Protein AF-A0A9W6TEF2-F1 (afdb_monomer_lite)

Secondary structure (DSSP, 8-state):
-----SSB-TTT--B-S-----SS---HHHHHHHHHHHHHHHHHSBPTT--SSTT-STTGGG-SSB-B-TTS-B-GGG-------------S--S-SHHHHHHHHHHTHHHHTTSTTS------------------------------

Radius of gyration: 26.55 Å; chains: 1; bounding box: 60×73×57 Å

InterPro domains:
  IPR000571 Zinc finger, CCCH-type [PS50103] (46-70)
  IPR045072 MKRN-like [PTHR11224] (5-91)

pLDDT: mean 71.29, std 17.65, range [34.84, 93.12]

Structure (mmCIF, N/CA/C/O backbone):
data_AF-A0A9W6TEF2-F1
#
_entry.id   AF-A0A9W6TEF2-F1
#
loop_
_atom_site.group_PDB
_atom_site.id
_atom_site.type_symbol
_atom_site.label_atom_id
_atom_site.label_alt_id
_atom_site.label_comp_id
_atom_site.label_asym_id
_atom_site.label_entity_id
_atom_site.label_seq_id
_atom_site.pdbx_PDB_ins_code
_atom_site.Cartn_x
_atom_site.Cartn_y
_atom_site.Cartn_z
_atom_site.occupancy
_atom_site.B_iso_or_equiv
_atom_site.auth_seq_id
_atom_site.auth_comp_id
_atom_site.auth_asym_id
_atom_site.auth_atom_id
_atom_site.pdbx_PDB_model_num
ATOM 1 N N . MET A 1 1 ? 11.416 21.511 11.860 1.00 41.72 1 MET A N 1
ATOM 2 C CA . MET A 1 1 ? 11.083 20.678 10.687 1.00 41.72 1 MET A CA 1
ATOM 3 C C . MET A 1 1 ? 9.643 20.257 10.856 1.00 41.72 1 MET A C 1
ATOM 5 O O . MET A 1 1 ? 9.367 19.377 11.661 1.00 41.72 1 MET A O 1
ATOM 9 N N . GLU A 1 2 ? 8.731 20.965 10.205 1.00 50.53 2 GLU A N 1
ATOM 10 C CA . GLU A 1 2 ? 7.327 20.568 10.172 1.00 50.53 2 GLU A CA 1
ATOM 11 C C . GLU A 1 2 ? 7.241 19.309 9.314 1.00 50.53 2 GLU A C 1
ATOM 13 O O . GLU A 1 2 ? 7.599 19.312 8.138 1.00 50.53 2 GLU A O 1
ATOM 18 N N . VAL A 1 3 ? 6.881 18.191 9.941 1.00 57.00 3 VAL A N 1
ATOM 19 C CA . VAL A 1 3 ? 6.589 16.962 9.212 1.00 57.00 3 VAL A CA 1
ATOM 20 C C . VAL A 1 3 ? 5.272 17.228 8.501 1.00 57.00 3 VAL A C 1
ATOM 22 O O . VAL A 1 3 ? 4.226 17.199 9.144 1.00 57.00 3 VAL A O 1
ATOM 25 N N . GLU A 1 4 ? 5.315 17.540 7.204 1.00 56.66 4 GLU A N 1
ATOM 26 C CA . GLU A 1 4 ? 4.114 17.529 6.370 1.00 56.66 4 GLU A CA 1
ATOM 27 C C . GLU A 1 4 ? 3.435 16.174 6.574 1.00 56.66 4 GLU A C 1
ATOM 29 O O . GLU A 1 4 ? 3.977 15.110 6.257 1.00 56.66 4 GLU A O 1
ATOM 34 N N . VAL A 1 5 ? 2.261 16.199 7.196 1.00 52.81 5 VAL A N 1
ATOM 35 C CA . VAL A 1 5 ? 1.518 14.993 7.537 1.00 52.81 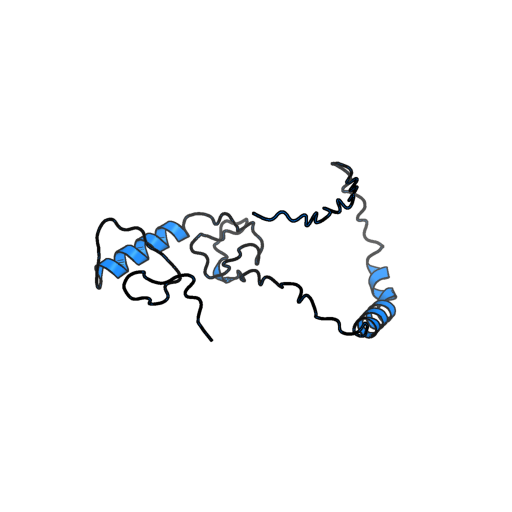5 VAL A CA 1
ATOM 36 C C . VAL A 1 5 ? 0.762 14.549 6.287 1.00 52.81 5 VAL A C 1
ATOM 38 O O . VAL A 1 5 ? -0.445 14.722 6.167 1.00 52.81 5 VAL A O 1
ATOM 41 N N . ILE A 1 6 ? 1.496 14.008 5.312 1.00 60.44 6 ILE A N 1
ATOM 42 C CA . ILE A 1 6 ? 0.957 13.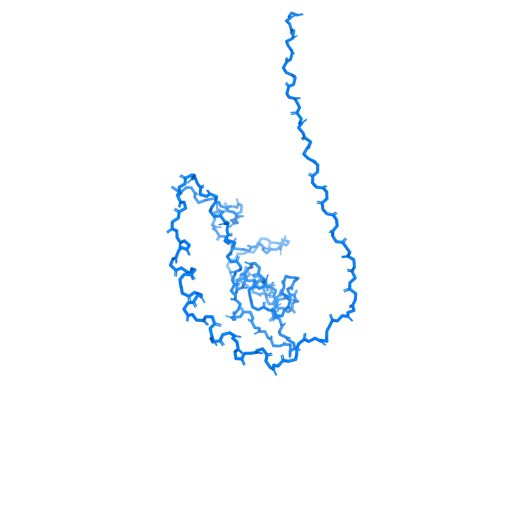689 3.979 1.00 60.44 6 ILE A CA 1
ATOM 43 C C . ILE A 1 6 ? -0.046 12.518 4.053 1.00 60.44 6 ILE A C 1
ATOM 45 O O . ILE A 1 6 ? -0.872 12.363 3.158 1.00 60.44 6 ILE A O 1
ATOM 49 N N . ARG A 1 7 ? -0.035 11.705 5.124 1.00 63.88 7 ARG A N 1
ATOM 50 C CA . ARG A 1 7 ? -1.008 10.625 5.384 1.00 63.88 7 ARG A CA 1
ATOM 51 C C . ARG A 1 7 ? -1.123 10.335 6.890 1.00 63.88 7 ARG A C 1
ATOM 53 O O . ARG A 1 7 ? -0.321 9.588 7.447 1.00 63.88 7 ARG A O 1
ATOM 60 N N . ALA A 1 8 ? -2.106 10.920 7.571 1.00 71.69 8 ALA A N 1
ATOM 61 C CA . ALA A 1 8 ? -2.426 10.567 8.958 1.00 71.69 8 ALA A CA 1
ATOM 62 C C . ALA A 1 8 ? -3.917 10.369 9.176 1.00 71.69 8 ALA A C 1
ATOM 64 O O . ALA A 1 8 ? -4.755 10.834 8.405 1.00 71.69 8 ALA A O 1
ATOM 65 N N . CYS A 1 9 ? -4.234 9.687 10.273 1.00 73.56 9 CYS A N 1
ATOM 66 C CA . CYS A 1 9 ? -5.602 9.579 10.746 1.00 73.56 9 CYS A CA 1
ATOM 67 C C . CYS A 1 9 ? -6.188 10.986 10.986 1.00 73.56 9 CYS A C 1
ATOM 69 O O . CYS A 1 9 ? -5.606 11.740 11.772 1.00 73.56 9 CYS A O 1
ATOM 71 N N . PRO A 1 10 ? -7.348 11.334 10.398 1.00 76.19 10 PRO A N 1
ATOM 72 C CA . PRO A 1 10 ? -7.960 12.649 10.595 1.00 76.19 10 PRO A CA 1
ATOM 73 C C . PRO A 1 10 ? -8.359 12.908 12.057 1.00 76.19 10 PRO A C 1
ATOM 75 O O . PRO A 1 10 ? -8.427 14.058 12.474 1.00 76.19 10 PRO A O 1
ATOM 78 N N . ALA A 1 11 ? -8.575 11.853 12.853 1.00 76.50 11 ALA A N 1
ATOM 79 C CA . ALA A 1 11 ? -8.957 11.973 14.258 1.00 76.50 11 ALA A CA 1
ATOM 80 C C . ALA A 1 11 ? -7.753 12.121 15.204 1.00 76.50 11 ALA A C 1
ATOM 82 O O . ALA A 1 11 ? -7.731 13.017 16.039 1.00 76.50 11 ALA A O 1
ATOM 83 N N . CYS A 1 12 ? -6.745 11.247 15.094 1.00 78.38 12 CYS A N 1
ATOM 84 C CA . CYS A 1 12 ? -5.638 11.206 16.059 1.00 78.38 12 CYS A CA 1
ATOM 85 C C . CYS A 1 12 ? -4.308 11.754 15.531 1.00 78.38 12 CYS A C 1
ATOM 87 O O . CYS A 1 12 ? -3.330 11.756 16.272 1.00 78.38 12 CYS A O 1
ATOM 89 N N . ARG A 1 13 ? -4.244 12.180 14.260 1.00 79.19 13 ARG A N 1
ATOM 90 C CA . ARG A 1 13 ? -3.033 12.674 13.572 1.00 79.19 13 ARG A CA 1
ATOM 91 C C . ARG A 1 13 ? -1.824 11.731 13.637 1.00 79.19 13 ARG A C 1
ATOM 93 O O . ARG A 1 13 ? -0.719 12.118 13.269 1.00 79.19 13 ARG A O 1
ATOM 100 N N . LEU A 1 14 ? -2.033 10.479 14.046 1.00 80.81 14 LEU A N 1
ATOM 101 C CA . LEU A 1 14 ? -1.009 9.449 14.002 1.00 80.81 14 LEU A CA 1
ATOM 102 C C . LEU A 1 14 ? -0.693 9.149 12.529 1.00 80.81 14 LEU A C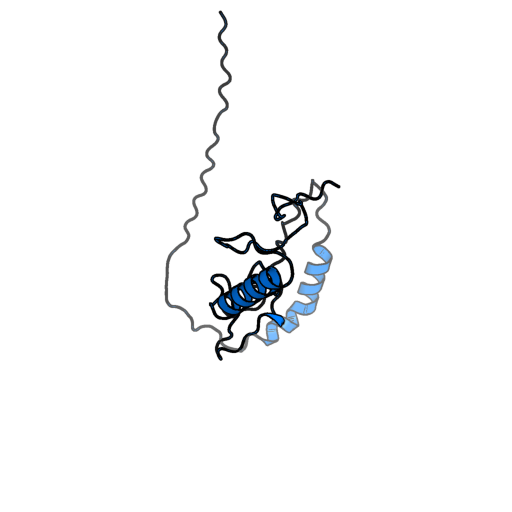 1
ATOM 104 O O . LEU A 1 14 ? -1.639 8.906 11.763 1.00 80.81 14 LEU A O 1
ATOM 108 N N . PRO A 1 15 ? 0.591 9.163 12.125 1.00 73.75 15 PRO A N 1
ATOM 109 C CA . PRO A 1 15 ? 0.974 8.822 10.766 1.00 73.75 15 PRO A CA 1
ATOM 110 C C . PRO A 1 15 ? 0.480 7.413 10.448 1.00 73.75 15 PRO A C 1
ATOM 112 O O . PRO A 1 15 ? 0.691 6.466 11.209 1.00 73.75 15 PRO A O 1
ATOM 115 N N . SER A 1 16 ? -0.222 7.296 9.330 1.00 76.31 16 SER A N 1
ATOM 116 C CA . SER A 1 16 ? -0.715 6.031 8.811 1.00 76.31 16 SER A CA 1
ATOM 117 C C . SER A 1 16 ? -0.437 6.020 7.325 1.00 76.31 16 SER A C 1
ATOM 119 O O . SER A 1 16 ? -1.017 6.803 6.579 1.00 76.31 16 SER A O 1
ATOM 121 N N . ASP A 1 17 ? 0.403 5.092 6.877 1.00 75.06 17 ASP A N 1
ATOM 122 C CA . ASP A 1 17 ? 0.738 4.949 5.457 1.00 75.06 17 ASP A CA 1
ATOM 123 C C . ASP A 1 17 ? -0.470 4.517 4.601 1.00 75.06 17 ASP A C 1
ATOM 125 O O . ASP A 1 17 ? -0.383 4.472 3.374 1.00 75.06 17 ASP A O 1
ATOM 129 N N . PHE A 1 18 ? -1.599 4.178 5.238 1.00 77.50 18 PHE A N 1
ATOM 130 C CA . PHE A 1 18 ? -2.757 3.575 4.595 1.00 77.50 18 PHE A CA 1
ATOM 131 C C . PHE A 1 18 ? -4.108 4.022 5.192 1.00 77.50 18 PHE A C 1
ATOM 133 O O . PHE A 1 18 ? -4.197 4.330 6.383 1.00 77.50 18 PHE A O 1
ATOM 140 N N . ILE A 1 19 ? -5.167 4.006 4.370 1.00 81.44 19 ILE A N 1
ATOM 141 C CA . ILE A 1 19 ? -6.558 4.311 4.747 1.00 81.44 19 ILE A CA 1
ATOM 142 C C . ILE A 1 19 ? -7.434 3.102 4.413 1.00 81.44 19 ILE A C 1
ATOM 144 O O . ILE A 1 19 ? -7.639 2.798 3.242 1.00 81.44 19 ILE A O 1
ATOM 148 N N . VAL A 1 20 ? -7.969 2.425 5.434 1.00 87.06 20 VAL A N 1
ATOM 149 C CA . VAL A 1 20 ? -8.907 1.307 5.243 1.00 87.06 20 VAL A CA 1
ATOM 150 C C . VAL A 1 20 ? -10.332 1.858 5.166 1.00 87.06 20 VAL A C 1
ATOM 152 O O . VAL A 1 20 ? -10.796 2.420 6.161 1.00 87.06 20 VAL A O 1
ATOM 155 N N . PRO A 1 21 ? -11.044 1.702 4.038 1.00 87.31 21 PRO A N 1
ATOM 156 C CA . PRO A 1 21 ? -12.463 2.017 3.987 1.00 87.31 21 PRO A CA 1
ATOM 157 C C . PRO A 1 21 ? -13.242 1.032 4.870 1.00 87.31 21 PRO A C 1
ATOM 159 O O . PRO A 1 21 ? -13.066 -0.181 4.773 1.00 87.31 21 PRO A O 1
ATOM 162 N N . SER A 1 22 ? -14.098 1.561 5.741 1.00 85.81 22 SER A N 1
ATOM 163 C CA . SER A 1 22 ? -14.967 0.786 6.628 1.00 85.81 22 SER A CA 1
ATOM 164 C C . SER A 1 22 ? -16.281 1.532 6.836 1.00 85.81 22 SER A C 1
ATOM 166 O O . SER A 1 22 ? -16.274 2.752 6.987 1.00 85.81 22 SER A O 1
ATOM 168 N N . LEU A 1 23 ? -17.397 0.802 6.870 1.00 88.69 23 LEU A N 1
ATOM 169 C CA . LEU A 1 23 ? -18.715 1.356 7.202 1.00 88.69 23 LEU A CA 1
ATOM 170 C C . LEU A 1 23 ? -18.895 1.566 8.711 1.00 88.69 23 LEU A C 1
ATOM 172 O O . LEU A 1 23 ? -19.693 2.399 9.128 1.00 88.69 23 LEU A O 1
ATOM 176 N N . LEU A 1 24 ? -18.162 0.805 9.526 1.00 87.62 24 LEU A N 1
ATOM 177 C CA . LEU A 1 24 ? -18.260 0.824 10.983 1.00 87.62 24 LEU A CA 1
ATOM 178 C C . LEU A 1 24 ? -16.934 1.273 11.602 1.00 87.62 24 LEU A C 1
ATOM 180 O O . LEU A 1 24 ? -15.849 0.958 11.104 1.00 87.62 24 LEU A O 1
ATOM 184 N N . PHE A 1 25 ? -17.009 1.999 12.714 1.00 87.81 25 PHE A N 1
ATOM 185 C CA . PHE A 1 25 ? -15.823 2.359 13.482 1.00 87.81 25 PHE A CA 1
ATOM 186 C C . PHE A 1 25 ? -15.418 1.193 14.390 1.00 87.81 25 PHE A C 1
ATOM 188 O O . PHE A 1 25 ? -16.006 0.979 15.447 1.00 87.81 25 PHE A O 1
ATOM 195 N N . CYS A 1 26 ? -14.409 0.431 13.972 1.00 86.25 26 CYS A N 1
ATOM 196 C CA . CYS A 1 26 ? -13.882 -0.695 14.741 1.00 86.25 26 CYS A CA 1
ATOM 197 C C . CYS A 1 26 ? -12.716 -0.260 15.642 1.00 86.25 26 CYS A C 1
ATOM 199 O O . CYS A 1 26 ? -11.875 0.560 15.256 1.00 86.25 26 CYS A O 1
ATOM 201 N N . THR A 1 27 ? -12.604 -0.875 16.821 1.00 88.56 27 THR A N 1
ATOM 202 C CA . THR A 1 27 ? -11.493 -0.658 17.764 1.00 88.56 27 THR A CA 1
ATOM 203 C C . THR A 1 27 ? -10.840 -1.983 18.167 1.00 88.56 27 THR A C 1
ATOM 205 O O . THR A 1 27 ? -11.346 -3.057 17.852 1.00 88.56 27 THR A O 1
ATOM 208 N N . GLY A 1 28 ? -9.662 -1.920 18.796 1.00 90.12 28 GLY A N 1
ATOM 209 C CA . GLY A 1 28 ? -8.984 -3.101 19.341 1.00 90.12 28 GLY A CA 1
ATOM 210 C C . GLY A 1 28 ? -8.692 -4.202 18.312 1.00 90.12 28 GLY A C 1
ATOM 211 O O . GLY A 1 28 ? -8.027 -3.968 17.300 1.00 90.12 28 GLY A O 1
ATOM 212 N N . GLU A 1 29 ? -9.156 -5.418 18.604 1.00 93.00 29 GLU A N 1
ATOM 213 C CA . GLU A 1 29 ? -8.908 -6.622 17.804 1.00 93.00 29 GLU A CA 1
ATOM 214 C C . GLU A 1 29 ? -9.677 -6.625 16.476 1.00 93.00 29 GLU A C 1
ATOM 216 O O . GLU A 1 29 ? -9.115 -6.980 15.439 1.00 93.00 29 GLU A O 1
ATOM 221 N N . GLU A 1 30 ? -10.930 -6.167 16.469 1.00 90.38 30 GLU A N 1
ATOM 222 C CA . GLU A 1 30 ? -11.749 -6.094 15.253 1.00 90.38 30 GLU A CA 1
ATOM 223 C C . GLU A 1 30 ? -11.095 -5.199 14.202 1.00 90.38 30 GLU A C 1
ATOM 225 O O . GLU A 1 30 ? -10.986 -5.572 13.034 1.00 90.38 30 GLU A O 1
ATOM 230 N N . LYS A 1 31 ? -10.546 -4.055 14.635 1.00 89.06 31 LYS A N 1
ATOM 231 C CA . LYS A 1 31 ? -9.772 -3.167 13.761 1.00 89.06 31 LYS A CA 1
ATOM 232 C C . LYS A 1 31 ? -8.593 -3.899 13.119 1.00 89.06 31 LYS A C 1
ATOM 234 O O . LYS A 1 31 ? -8.334 -3.705 11.934 1.00 89.06 31 LYS A O 1
ATOM 239 N N . ARG A 1 32 ? -7.870 -4.728 13.881 1.00 90.38 32 ARG A N 1
ATOM 240 C CA . ARG A 1 32 ? -6.728 -5.494 13.356 1.00 90.38 32 ARG A CA 1
ATOM 241 C C . ARG A 1 32 ? -7.179 -6.489 12.292 1.00 90.38 32 ARG A C 1
ATOM 243 O O . ARG A 1 32 ? -6.580 -6.503 11.223 1.00 90.38 32 ARG A O 1
ATOM 250 N N . LYS A 1 33 ? -8.261 -7.229 12.551 1.00 92.81 33 LYS A N 1
ATOM 251 C CA . LYS A 1 33 ? -8.841 -8.192 11.599 1.00 92.81 33 LYS A CA 1
ATOM 252 C C . LYS A 1 33 ? -9.272 -7.517 10.298 1.00 92.81 33 LYS A C 1
ATOM 254 O O . LYS A 1 33 ? -8.921 -7.992 9.224 1.00 92.81 33 LYS A O 1
ATOM 259 N N . VAL A 1 34 ? -9.967 -6.381 10.384 1.00 91.88 34 VAL A N 1
ATOM 260 C CA . VAL A 1 34 ? -10.412 -5.621 9.202 1.00 91.88 34 VAL A CA 1
ATOM 261 C C . VAL A 1 34 ? -9.219 -5.097 8.399 1.00 91.88 34 VAL A C 1
ATOM 263 O O . VAL A 1 34 ? -9.189 -5.235 7.178 1.00 91.88 34 VAL A O 1
ATOM 266 N N . VAL A 1 35 ? -8.206 -4.536 9.068 1.00 90.06 35 VAL A N 1
ATOM 267 C CA . VAL A 1 35 ? -6.984 -4.046 8.405 1.00 90.06 35 VAL A CA 1
ATOM 268 C C . VAL A 1 35 ? -6.236 -5.190 7.716 1.00 90.06 35 VAL A C 1
ATOM 270 O O . VAL A 1 35 ? -5.765 -5.022 6.592 1.00 90.06 35 VAL A O 1
ATOM 273 N N . GLU A 1 36 ? -6.098 -6.333 8.382 1.00 92.00 36 GLU A N 1
ATOM 274 C CA . GLU A 1 36 ? -5.390 -7.501 7.858 1.00 92.00 36 GLU A CA 1
ATOM 275 C C . GLU A 1 36 ? -6.116 -8.118 6.663 1.00 92.00 36 GLU A C 1
ATOM 277 O O . GLU A 1 36 ? -5.495 -8.307 5.618 1.00 92.00 36 GLU A O 1
ATOM 282 N N . ALA A 1 37 ? -7.430 -8.330 6.771 1.00 92.75 37 ALA A N 1
ATOM 283 C CA . ALA A 1 37 ? -8.258 -8.812 5.669 1.00 92.75 37 ALA A CA 1
ATOM 284 C C . ALA A 1 37 ? -8.193 -7.863 4.465 1.00 92.75 37 ALA A C 1
ATOM 286 O O . ALA A 1 37 ? -8.019 -8.283 3.324 1.00 92.75 37 ALA A O 1
ATOM 287 N N . TYR A 1 38 ? -8.265 -6.556 4.707 1.00 92.56 38 TYR A N 1
ATOM 288 C CA . TYR A 1 38 ? -8.169 -5.582 3.630 1.00 92.56 38 TYR A CA 1
ATOM 289 C C . TYR A 1 38 ? -6.795 -5.626 2.934 1.00 92.56 38 TYR A C 1
ATOM 291 O O . TYR A 1 38 ? -6.710 -5.625 1.703 1.00 92.56 38 TYR A O 1
ATOM 299 N N . LYS A 1 39 ? -5.703 -5.712 3.705 1.00 90.00 39 LYS A N 1
ATOM 300 C CA . LYS A 1 39 ? -4.344 -5.831 3.156 1.00 90.00 39 LYS A CA 1
ATOM 301 C C . LYS A 1 39 ? -4.149 -7.126 2.372 1.00 90.00 39 LYS A C 1
ATOM 303 O O . LYS A 1 39 ? -3.535 -7.077 1.309 1.00 90.00 39 LYS A O 1
ATOM 308 N N . SER A 1 40 ? -4.665 -8.252 2.863 1.00 92.00 40 SER A N 1
ATOM 309 C CA . SER A 1 40 ? -4.547 -9.534 2.164 1.00 92.00 40 SER A CA 1
ATOM 310 C C . SER A 1 40 ? -5.305 -9.513 0.836 1.00 92.00 40 SER A C 1
ATOM 312 O O . SER A 1 40 ? -4.765 -9.954 -0.175 1.00 92.00 40 SER A O 1
ATOM 314 N N . HIS A 1 41 ? -6.490 -8.897 0.786 1.00 93.12 41 HIS A N 1
ATOM 315 C CA . HIS A 1 41 ? -7.226 -8.710 -0.465 1.00 93.12 41 HIS A CA 1
ATOM 316 C C . HIS A 1 41 ? -6.483 -7.829 -1.477 1.00 93.12 41 HIS A C 1
ATOM 318 O O . HIS A 1 41 ? -6.468 -8.152 -2.667 1.00 93.12 41 HIS A O 1
ATOM 324 N N . LEU A 1 42 ? -5.845 -6.738 -1.038 1.00 92.19 42 LEU A N 1
ATOM 325 C CA . LEU A 1 42 ? -5.034 -5.909 -1.938 1.00 92.19 42 LEU A CA 1
ATOM 326 C C . LEU A 1 42 ? -3.779 -6.630 -2.427 1.00 92.19 42 LEU A C 1
ATOM 328 O O . LEU A 1 42 ? -3.428 -6.487 -3.596 1.00 92.19 42 LEU A O 1
ATOM 332 N N . ALA A 1 43 ? -3.147 -7.435 -1.573 1.00 90.38 43 ALA A N 1
ATOM 333 C CA . ALA A 1 43 ? -1.956 -8.203 -1.925 1.00 90.38 43 ALA A CA 1
ATOM 334 C C . ALA A 1 43 ? -2.209 -9.247 -3.025 1.00 90.38 43 ALA A C 1
ATOM 336 O O . ALA A 1 43 ? -1.256 -9.724 -3.629 1.00 90.38 43 ALA A O 1
ATOM 337 N N . LEU A 1 44 ? -3.468 -9.590 -3.314 1.00 91.12 44 LEU A N 1
ATOM 338 C CA . LEU A 1 44 ? -3.826 -10.473 -4.426 1.00 91.12 44 LEU A CA 1
ATOM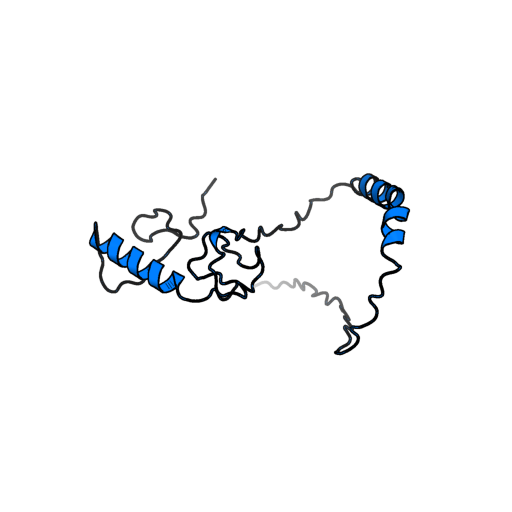 339 C C . LEU A 1 44 ? -3.916 -9.735 -5.765 1.00 91.12 44 LEU A C 1
ATOM 341 O O . LEU A 1 44 ? -3.656 -10.343 -6.806 1.00 91.12 44 LEU A O 1
ATOM 345 N N . ARG A 1 45 ? -4.294 -8.451 -5.743 1.00 92.69 45 ARG A N 1
ATOM 346 C CA . ARG A 1 45 ? -4.498 -7.635 -6.945 1.00 92.69 45 ARG A CA 1
ATOM 347 C C . ARG A 1 45 ? -3.173 -7.114 -7.477 1.00 92.69 45 ARG A C 1
ATOM 349 O O . ARG A 1 45 ? -2.348 -6.632 -6.710 1.00 92.69 45 ARG A O 1
ATOM 356 N N . GLU A 1 46 ? -2.995 -7.175 -8.787 1.00 92.06 46 GLU A N 1
ATOM 357 C CA . GLU A 1 46 ? -1.771 -6.732 -9.453 1.00 92.06 46 GLU A CA 1
ATOM 358 C C . GLU A 1 46 ? -1.568 -5.219 -9.333 1.00 92.06 46 GLU A C 1
ATOM 360 O O . GLU A 1 46 ? -2.510 -4.422 -9.378 1.00 92.06 46 GLU A O 1
ATOM 365 N N . CYS A 1 47 ? -0.316 -4.814 -9.138 1.00 92.88 47 CYS A N 1
ATOM 366 C CA . CYS A 1 47 ? 0.052 -3.413 -9.041 1.00 92.88 47 CYS A CA 1
ATOM 367 C C . CYS A 1 47 ? 0.030 -2.746 -10.416 1.00 92.88 47 CYS A C 1
ATOM 369 O O . CYS A 1 47 ? 0.811 -3.096 -11.291 1.00 92.88 47 CYS A O 1
ATOM 371 N N . LYS A 1 48 ? -0.783 -1.694 -10.561 1.00 91.69 48 LYS A N 1
ATOM 372 C CA . LYS A 1 48 ? -0.871 -0.885 -11.790 1.00 91.69 48 LYS A CA 1
ATOM 373 C C . LYS A 1 48 ? 0.474 -0.302 -12.254 1.00 91.69 48 LYS A C 1
ATOM 375 O O . LYS A 1 48 ? 0.655 -0.063 -13.440 1.00 91.69 48 LYS A O 1
ATOM 380 N N . TYR A 1 49 ? 1.380 -0.006 -11.322 1.00 89.38 49 TYR A N 1
ATOM 381 C CA . TYR A 1 49 ? 2.671 0.625 -11.623 1.00 89.38 49 TYR A CA 1
ATOM 382 C C . TYR A 1 49 ? 3.798 -0.382 -11.849 1.00 89.38 49 TYR A C 1
ATOM 384 O O . TYR A 1 49 ? 4.884 0.016 -12.262 1.00 89.38 49 TYR A O 1
ATOM 392 N N . PHE A 1 50 ? 3.572 -1.654 -11.523 1.00 91.12 50 PHE A N 1
ATOM 393 C CA . PHE A 1 50 ? 4.595 -2.676 -11.635 1.00 91.12 50 PHE A CA 1
ATOM 394 C C . PHE A 1 50 ? 4.567 -3.265 -13.044 1.00 91.12 50 PHE A C 1
ATOM 396 O O . PHE A 1 50 ? 3.561 -3.831 -13.456 1.00 91.12 50 PHE A O 1
ATOM 403 N N . ASN A 1 51 ? 5.668 -3.125 -13.778 1.00 88.00 51 ASN A N 1
ATOM 404 C CA . ASN A 1 51 ? 5.796 -3.593 -15.162 1.00 88.00 51 ASN A CA 1
ATOM 405 C C . ASN A 1 51 ? 6.753 -4.793 -15.301 1.00 88.00 51 ASN A C 1
ATOM 407 O O . ASN A 1 51 ? 7.347 -4.981 -16.356 1.00 88.00 51 ASN A O 1
ATOM 411 N N . GLY A 1 52 ? 6.961 -5.560 -14.226 1.00 84.81 52 GLY A N 1
ATOM 412 C CA . GLY A 1 52 ? 7.917 -6.676 -14.193 1.00 84.81 52 GLY A CA 1
ATOM 413 C C . GLY A 1 52 ? 9.337 -6.273 -13.787 1.00 84.81 52 GLY A C 1
ATOM 414 O O . GLY A 1 52 ? 10.111 -7.119 -13.356 1.00 84.81 52 GLY A O 1
ATOM 415 N N . LEU A 1 53 ? 9.686 -4.983 -13.843 1.00 85.12 53 LEU A N 1
ATOM 416 C CA . LEU A 1 53 ? 11.023 -4.508 -13.484 1.00 85.12 53 LEU A CA 1
ATOM 417 C C . LEU A 1 53 ? 11.075 -3.978 -12.047 1.00 85.12 53 LEU A C 1
ATOM 419 O O . LEU A 1 53 ? 10.237 -3.174 -11.626 1.00 85.12 53 LEU A O 1
ATOM 423 N N . ILE A 1 54 ? 12.113 -4.368 -11.304 1.00 85.56 54 ILE A N 1
ATOM 424 C CA . ILE A 1 54 ? 12.426 -3.808 -9.983 1.00 85.56 54 ILE A CA 1
ATOM 425 C C . ILE A 1 54 ? 12.722 -2.309 -10.124 1.00 85.56 54 ILE A C 1
ATOM 427 O O . ILE A 1 54 ? 13.525 -1.889 -10.955 1.00 85.56 54 ILE A O 1
ATOM 431 N N . GLY A 1 55 ? 12.090 -1.485 -9.294 1.00 84.00 55 GLY A N 1
ATOM 432 C CA . GLY A 1 55 ? 12.200 -0.028 -9.338 1.00 84.00 55 GLY A CA 1
ATOM 433 C C . GLY A 1 55 ? 11.123 0.670 -10.168 1.00 84.00 55 GLY A C 1
ATOM 434 O O . GLY A 1 55 ? 11.133 1.902 -10.242 1.00 84.00 55 GLY A O 1
ATOM 435 N N . SER A 1 56 ? 10.201 -0.079 -10.781 1.00 87.25 56 SER A N 1
ATOM 436 C CA . SER A 1 56 ? 9.086 0.479 -11.560 1.00 87.25 56 SER A CA 1
ATOM 437 C C . SER A 1 56 ? 7.997 1.089 -10.679 1.00 87.25 56 SER A C 1
ATOM 439 O O . SER A 1 56 ? 7.498 2.181 -10.961 1.00 87.25 56 SER A O 1
ATOM 441 N N . CYS A 1 57 ? 7.677 0.436 -9.560 1.00 90.25 57 CYS A N 1
ATOM 442 C CA . CYS A 1 57 ? 6.670 0.918 -8.632 1.00 90.25 57 CYS A CA 1
ATOM 443 C C . CYS A 1 57 ? 7.230 2.060 -7.761 1.00 90.25 57 CYS A C 1
ATOM 445 O O . CYS A 1 57 ? 8.231 1.884 -7.058 1.00 90.25 57 CYS A O 1
ATOM 447 N N . PRO A 1 58 ? 6.564 3.229 -7.695 1.00 87.62 58 PRO A N 1
ATOM 448 C CA . PRO A 1 58 ? 7.023 4.339 -6.858 1.00 87.62 58 PRO A CA 1
ATOM 449 C C . PRO A 1 58 ? 6.984 4.000 -5.359 1.00 87.62 58 PRO A C 1
ATOM 451 O O . PRO A 1 58 ? 7.734 4.574 -4.571 1.00 87.62 58 PRO A O 1
ATOM 454 N N . PHE A 1 59 ? 6.138 3.045 -4.963 1.00 86.38 59 PHE A N 1
ATOM 455 C CA . PHE A 1 59 ? 5.990 2.597 -3.577 1.00 86.38 59 PHE A CA 1
ATOM 456 C C . PHE A 1 59 ? 6.980 1.485 -3.193 1.00 86.38 59 PHE A C 1
ATOM 458 O O . PHE A 1 59 ? 7.220 1.266 -2.002 1.00 86.38 59 PHE A O 1
ATOM 465 N N . GLY A 1 60 ? 7.558 0.789 -4.180 1.00 86.94 60 GLY A N 1
ATOM 466 C CA . GLY A 1 60 ? 8.486 -0.322 -3.980 1.00 86.94 60 GLY A CA 1
ATOM 467 C C . GLY A 1 60 ? 7.948 -1.385 -3.006 1.00 86.94 60 GLY A C 1
ATOM 468 O O . GLY A 1 60 ? 6.805 -1.827 -3.155 1.00 86.94 60 GLY A O 1
ATOM 469 N N . PRO A 1 61 ? 8.698 -1.737 -1.943 1.00 86.94 61 PRO A N 1
ATOM 470 C CA . PRO A 1 61 ? 8.322 -2.805 -1.018 1.00 86.94 61 PRO A CA 1
ATOM 471 C C . PRO A 1 61 ? 7.143 -2.418 -0.112 1.00 86.94 61 PRO A C 1
ATOM 473 O O . PRO A 1 61 ? 6.537 -3.278 0.522 1.00 86.94 61 PRO A O 1
ATOM 476 N N . ARG A 1 62 ? 6.794 -1.123 -0.046 1.00 86.06 62 ARG A N 1
ATOM 477 C CA . ARG A 1 62 ? 5.631 -0.619 0.702 1.00 86.06 62 ARG A CA 1
ATOM 478 C C . ARG A 1 62 ? 4.352 -0.595 -0.135 1.00 86.06 62 ARG A C 1
ATOM 480 O O . ARG A 1 62 ? 3.321 -0.149 0.360 1.00 86.06 62 ARG A O 1
ATOM 487 N N . CYS A 1 63 ? 4.397 -1.035 -1.394 1.00 89.00 63 CYS A N 1
ATOM 488 C CA . CYS A 1 63 ? 3.196 -1.144 -2.213 1.00 89.00 63 CYS A CA 1
ATOM 489 C C . CYS A 1 63 ? 2.191 -2.113 -1.572 1.00 89.00 63 CYS A C 1
ATOM 491 O O . CYS A 1 63 ? 2.571 -3.159 -1.046 1.00 89.00 63 CYS A O 1
ATOM 493 N N . PHE A 1 64 ? 0.897 -1.803 -1.637 1.00 88.88 64 PHE A N 1
ATOM 494 C CA . PHE A 1 64 ? -0.149 -2.694 -1.119 1.00 88.88 64 PHE A CA 1
ATOM 495 C C . PHE A 1 64 ? -0.516 -3.804 -2.111 1.00 88.88 64 PHE A C 1
ATOM 497 O O . PHE A 1 64 ? -0.850 -4.907 -1.694 1.00 88.88 64 PHE A O 1
ATOM 504 N N . TYR A 1 65 ? -0.371 -3.539 -3.407 1.00 92.25 65 TYR A N 1
ATOM 505 C CA . TYR A 1 65 ? -0.702 -4.449 -4.505 1.00 92.25 65 TYR A CA 1
ATOM 506 C C . TYR A 1 65 ? 0.421 -5.451 -4.802 1.00 92.25 65 TYR A C 1
ATOM 508 O O . TYR A 1 65 ? 1.569 -5.198 -4.442 1.00 92.25 65 TYR A O 1
ATOM 516 N N . ALA A 1 66 ? 0.107 -6.581 -5.430 1.00 92.81 66 ALA A N 1
ATOM 517 C CA . ALA A 1 66 ? 1.057 -7.634 -5.799 1.00 92.81 66 ALA A CA 1
ATOM 518 C C . ALA A 1 66 ? 2.060 -7.154 -6.859 1.00 92.81 66 ALA A C 1
ATOM 520 O O . ALA A 1 66 ? 1.653 -6.519 -7.837 1.00 92.81 66 ALA A O 1
ATOM 521 N N . HIS A 1 67 ? 3.343 -7.491 -6.706 1.00 92.88 67 HIS A N 1
ATOM 522 C CA . HIS A 1 67 ? 4.355 -7.281 -7.747 1.00 92.88 67 HIS A CA 1
ATOM 523 C C . HIS A 1 67 ? 4.732 -8.650 -8.301 1.00 92.88 67 HIS A C 1
ATOM 525 O O . HIS A 1 67 ? 5.570 -9.340 -7.730 1.00 92.88 67 HIS A O 1
ATOM 531 N N . ARG A 1 68 ? 4.054 -9.074 -9.368 1.00 91.56 68 ARG A N 1
ATOM 532 C CA . ARG A 1 68 ? 4.234 -10.407 -9.946 1.00 91.56 68 ARG A CA 1
ATOM 533 C C . ARG A 1 68 ? 5.243 -10.366 -11.079 1.00 91.56 68 ARG A C 1
ATOM 535 O O . ARG A 1 68 ? 5.103 -9.548 -11.982 1.00 91.56 68 ARG A O 1
ATOM 542 N N . ASP A 1 69 ? 6.228 -11.248 -11.018 1.00 87.69 69 ASP A N 1
ATOM 543 C CA . ASP A 1 69 ? 7.177 -11.465 -12.110 1.00 87.69 69 ASP A CA 1
ATOM 544 C C . ASP A 1 69 ? 6.514 -12.205 -13.293 1.00 87.69 69 ASP A C 1
ATOM 546 O O . ASP A 1 69 ? 5.371 -12.656 -13.177 1.00 87.69 69 ASP A O 1
ATOM 550 N N . ALA A 1 70 ? 7.227 -12.390 -14.407 1.00 85.56 70 ALA A N 1
ATOM 551 C CA . ALA A 1 70 ? 6.750 -13.133 -15.583 1.00 85.56 70 ALA A CA 1
ATOM 552 C C . ALA A 1 70 ? 6.298 -14.571 -15.249 1.00 85.56 70 ALA A C 1
ATOM 554 O O . ALA A 1 70 ? 5.397 -15.117 -15.880 1.00 85.56 70 ALA A O 1
ATOM 555 N N . GLU A 1 71 ? 6.881 -15.167 -14.208 1.00 85.88 71 GLU A N 1
ATOM 556 C CA . GLU A 1 71 ? 6.510 -16.487 -13.682 1.00 85.88 71 GLU A CA 1
ATOM 557 C C . GLU A 1 71 ? 5.353 -16.440 -12.660 1.00 85.88 71 GLU A C 1
ATOM 559 O O . GLU A 1 71 ? 4.998 -17.455 -12.061 1.00 85.88 71 GLU A O 1
ATOM 564 N N . GLY A 1 72 ? 4.779 -15.263 -12.397 1.00 84.38 72 GLY A N 1
ATOM 565 C CA . GLY A 1 72 ? 3.676 -15.062 -11.453 1.00 84.38 72 GLY A CA 1
ATOM 566 C C . GLY A 1 72 ? 4.081 -15.023 -9.973 1.00 84.38 72 GLY A C 1
ATOM 567 O O . GLY A 1 72 ? 3.206 -14.945 -9.107 1.00 84.38 72 GLY A O 1
ATOM 568 N N . ARG A 1 73 ? 5.383 -15.067 -9.661 1.00 87.38 73 ARG A N 1
ATOM 569 C CA . ARG A 1 73 ? 5.917 -15.020 -8.288 1.00 87.38 73 ARG A CA 1
ATOM 570 C C . ARG A 1 73 ? 5.893 -13.595 -7.733 1.00 87.38 73 ARG A C 1
ATOM 572 O O . ARG A 1 73 ? 6.229 -12.659 -8.451 1.00 87.38 73 ARG A O 1
ATOM 579 N N . ASP A 1 74 ? 5.533 -13.426 -6.458 1.00 88.06 74 ASP A N 1
ATOM 580 C CA . ASP A 1 74 ? 5.545 -12.106 -5.809 1.00 88.06 74 ASP A CA 1
ATOM 581 C C . ASP A 1 74 ? 6.978 -11.677 -5.457 1.00 88.06 74 ASP A C 1
ATOM 583 O O . ASP A 1 74 ? 7.606 -12.182 -4.521 1.00 88.06 74 ASP A O 1
ATOM 587 N N . ILE A 1 75 ? 7.492 -10.713 -6.215 1.00 90.38 75 ILE A N 1
ATOM 588 C CA . ILE A 1 75 ? 8.834 -10.138 -6.079 1.00 90.38 75 ILE A CA 1
ATOM 589 C C . ILE A 1 75 ? 8.815 -8.774 -5.384 1.00 90.38 75 ILE A C 1
ATOM 591 O O . ILE A 1 75 ? 9.822 -8.068 -5.367 1.00 90.38 75 ILE A O 1
ATOM 595 N N . LYS A 1 76 ? 7.700 -8.409 -4.730 1.00 89.00 76 LYS A N 1
ATOM 596 C CA . LYS A 1 76 ? 7.562 -7.149 -3.976 1.00 89.00 76 LYS A CA 1
ATOM 597 C C . LYS A 1 76 ? 8.714 -6.896 -3.003 1.00 89.00 76 LYS A C 1
ATOM 599 O O . LYS A 1 76 ? 9.149 -5.759 -2.852 1.00 89.00 76 LYS A O 1
ATOM 604 N N . HIS A 1 77 ? 9.197 -7.941 -2.335 1.00 85.62 77 HIS A N 1
ATOM 605 C CA . HIS A 1 77 ? 10.270 -7.844 -1.345 1.00 85.62 77 HIS A CA 1
ATOM 606 C C . HIS A 1 77 ? 11.624 -7.425 -1.945 1.00 85.62 77 HIS A C 1
ATOM 608 O O . HIS A 1 77 ? 12.460 -6.887 -1.223 1.00 85.62 77 HIS A O 1
ATOM 614 N N . LEU A 1 78 ? 11.828 -7.645 -3.247 1.00 85.94 78 LEU A N 1
ATOM 615 C CA . LEU A 1 78 ? 13.018 -7.218 -3.989 1.00 85.94 78 LEU A CA 1
ATOM 616 C C . LEU A 1 78 ? 12.865 -5.808 -4.563 1.00 85.94 78 LEU A C 1
ATOM 618 O O . LEU A 1 78 ? 13.843 -5.216 -5.022 1.00 85.94 78 LEU A O 1
ATOM 622 N N . ASP A 1 79 ? 11.645 -5.272 -4.559 1.00 84.75 79 ASP A N 1
ATOM 623 C CA . ASP A 1 79 ? 11.372 -3.991 -5.171 1.00 84.75 79 ASP A CA 1
ATOM 624 C C . ASP A 1 79 ? 11.983 -2.835 -4.365 1.00 84.75 79 ASP A C 1
ATOM 626 O O . ASP A 1 79 ? 12.104 -2.872 -3.137 1.00 84.75 79 ASP A O 1
ATOM 630 N N . ARG A 1 80 ? 12.357 -1.763 -5.061 1.00 83.62 80 ARG A N 1
ATOM 631 C CA . ARG A 1 80 ? 12.939 -0.552 -4.480 1.00 83.62 80 ARG A CA 1
ATOM 632 C C . ARG A 1 80 ? 12.079 0.635 -4.890 1.00 83.62 80 ARG A C 1
ATOM 634 O O . ARG A 1 80 ? 11.780 0.775 -6.068 1.00 83.62 80 ARG A O 1
ATOM 641 N N . PRO A 1 81 ? 11.727 1.546 -3.968 1.00 77.94 81 PRO A N 1
ATOM 642 C CA . PRO A 1 81 ? 10.987 2.733 -4.361 1.00 77.94 81 PRO A CA 1
ATOM 643 C C . PRO A 1 81 ? 11.834 3.544 -5.344 1.00 77.94 81 PRO A C 1
ATOM 645 O O . PRO A 1 81 ? 13.026 3.788 -5.095 1.00 77.94 81 PRO A O 1
ATOM 648 N N . LYS A 1 82 ? 11.225 3.968 -6.456 1.00 70.31 82 LYS A N 1
ATOM 649 C CA . LYS A 1 82 ? 11.855 4.884 -7.408 1.00 70.31 82 LYS A CA 1
ATOM 650 C C . LYS A 1 82 ? 12.180 6.179 -6.666 1.00 70.31 82 LYS A C 1
ATOM 652 O O . LYS A 1 82 ? 11.309 7.015 -6.432 1.00 70.31 82 LYS A O 1
ATOM 657 N N . ARG A 1 83 ? 13.437 6.342 -6.237 1.00 65.31 83 ARG A N 1
ATOM 658 C CA . ARG A 1 83 ? 13.909 7.621 -5.703 1.00 65.31 83 ARG A CA 1
ATOM 659 C C . ARG A 1 83 ? 13.807 8.593 -6.862 1.00 65.31 83 ARG A C 1
ATOM 661 O O . ARG A 1 83 ? 14.555 8.457 -7.824 1.00 65.31 83 ARG A O 1
ATOM 668 N N . SER A 1 84 ? 12.866 9.531 -6.786 1.00 63.97 84 SER A N 1
ATOM 669 C CA . SER A 1 84 ? 12.904 10.710 -7.637 1.00 63.97 84 SER A CA 1
ATOM 670 C C . SER A 1 84 ? 14.226 11.398 -7.321 1.00 63.97 84 SER A C 1
ATOM 672 O O . SER A 1 84 ? 14.365 12.098 -6.317 1.00 63.97 84 SER A O 1
ATOM 674 N N . THR A 1 85 ? 15.244 11.125 -8.131 1.00 60.06 85 THR A N 1
ATOM 675 C CA . THR A 1 85 ? 16.385 12.010 -8.267 1.00 60.06 85 THR A CA 1
ATOM 676 C C . THR A 1 85 ? 15.802 13.249 -8.910 1.00 60.06 85 THR A C 1
ATOM 678 O O . THR A 1 85 ? 15.814 13.381 -10.129 1.00 60.06 85 THR A O 1
ATOM 681 N N . LYS A 1 86 ? 15.204 14.134 -8.101 1.00 58.84 86 LYS A N 1
ATOM 682 C CA . LYS A 1 86 ? 15.028 15.510 -8.541 1.00 58.84 86 LYS A CA 1
ATOM 683 C C . LYS A 1 86 ? 16.429 15.919 -8.992 1.00 58.84 86 LYS A C 1
ATOM 685 O O . LYS A 1 86 ? 17.332 15.841 -8.146 1.00 58.84 86 LYS A O 1
ATOM 690 N N . PRO A 1 87 ? 16.664 16.248 -10.276 1.00 58.00 87 PRO A N 1
ATOM 691 C CA . PRO A 1 87 ? 17.909 16.899 -10.625 1.00 58.00 87 PRO A CA 1
ATOM 692 C C . PRO A 1 87 ? 17.987 18.071 -9.658 1.00 58.00 87 PRO A C 1
ATOM 694 O O . PRO A 1 87 ? 17.040 18.854 -9.538 1.00 58.00 87 PRO A O 1
ATOM 697 N N . ARG A 1 88 ? 19.032 18.104 -8.827 1.00 58.50 88 ARG A N 1
ATOM 698 C CA . ARG A 1 88 ? 19.265 19.282 -8.006 1.00 58.50 88 ARG A CA 1
ATOM 699 C C . ARG A 1 88 ? 19.474 20.361 -9.051 1.00 58.50 88 ARG A C 1
ATOM 701 O O . ARG A 1 88 ? 20.515 20.346 -9.698 1.00 58.50 88 ARG A O 1
ATOM 708 N N . HIS A 1 89 ? 18.474 21.210 -9.281 1.00 58.59 89 HIS A N 1
ATOM 709 C CA . HIS A 1 89 ? 18.683 22.442 -10.013 1.00 58.59 89 HIS A CA 1
ATOM 710 C C . HIS A 1 89 ? 19.665 23.218 -9.142 1.00 58.59 89 HIS A C 1
ATOM 712 O O . HIS A 1 89 ? 19.314 23.804 -8.114 1.00 58.59 89 HIS A O 1
ATOM 718 N N . GLY A 1 90 ? 20.944 22.994 -9.428 1.00 51.09 90 GLY A N 1
ATOM 719 C CA . GLY A 1 90 ? 22.044 23.595 -8.725 1.00 51.09 90 GLY A CA 1
ATOM 720 C C . GLY A 1 90 ? 21.930 25.074 -8.996 1.00 51.09 90 GLY A C 1
ATOM 721 O O . GLY A 1 90 ? 22.053 25.506 -10.135 1.00 51.09 90 GLY A O 1
ATOM 722 N N . ARG A 1 91 ? 21.701 25.845 -7.934 1.00 55.38 91 ARG A N 1
ATOM 723 C CA . ARG A 1 91 ? 22.115 27.244 -7.902 1.00 55.38 91 ARG A CA 1
ATOM 724 C C . ARG A 1 91 ? 23.517 27.320 -8.509 1.00 55.38 91 ARG A C 1
ATOM 726 O O . ARG A 1 91 ? 24.397 26.612 -8.023 1.00 55.38 91 ARG A O 1
ATOM 733 N N . ASN A 1 92 ? 23.669 28.127 -9.560 1.00 59.34 92 ASN A N 1
ATOM 734 C CA . ASN A 1 92 ? 24.921 28.540 -10.201 1.00 59.34 92 ASN A CA 1
ATOM 735 C C . ASN A 1 92 ? 26.191 28.103 -9.454 1.00 59.34 92 ASN A C 1
ATOM 737 O O . ASN A 1 92 ? 26.514 28.649 -8.397 1.00 59.34 92 ASN A O 1
ATOM 741 N N . GLY A 1 93 ? 26.937 27.148 -10.018 1.00 49.97 93 GLY A N 1
ATOM 742 C CA . GLY A 1 93 ? 28.148 26.650 -9.373 1.00 49.97 93 GLY A CA 1
ATOM 743 C C . GLY A 1 93 ? 28.979 25.677 -10.204 1.00 49.97 93 GLY A C 1
ATOM 744 O O . GLY A 1 93 ? 29.012 24.499 -9.889 1.00 49.97 93 GLY A O 1
ATOM 745 N N . ARG A 1 94 ? 29.715 26.228 -11.180 1.00 48.88 94 ARG A N 1
ATOM 746 C CA . ARG A 1 94 ? 31.007 25.750 -11.724 1.00 48.88 94 ARG A CA 1
ATOM 747 C C . ARG A 1 94 ? 31.035 24.384 -12.435 1.00 48.88 94 ARG A C 1
ATOM 749 O O . ARG A 1 94 ? 31.044 23.324 -11.822 1.00 48.88 94 ARG A O 1
ATOM 756 N N . HIS A 1 95 ? 31.221 24.472 -13.752 1.00 52.66 95 HIS A N 1
ATOM 757 C CA . HIS A 1 95 ? 31.814 23.443 -14.605 1.00 52.66 95 HIS A CA 1
ATOM 758 C C . HIS A 1 95 ? 33.138 22.955 -13.992 1.00 52.66 95 HIS A C 1
ATOM 760 O O . HIS A 1 95 ? 34.075 23.741 -13.853 1.00 52.66 95 HIS A O 1
ATOM 766 N N . GLY A 1 96 ? 33.226 21.683 -13.605 1.00 54.34 96 GLY A N 1
ATOM 767 C CA . GLY A 1 96 ? 34.470 21.145 -13.041 1.00 54.34 96 GLY A CA 1
ATOM 768 C C . GLY A 1 96 ? 34.464 19.671 -12.633 1.00 54.34 96 GLY A C 1
ATOM 769 O O . GLY A 1 96 ? 35.512 19.166 -12.246 1.00 54.34 96 GLY A O 1
ATOM 770 N N . GLY A 1 97 ? 33.329 18.968 -12.712 1.00 57.25 97 GLY A N 1
ATOM 771 C CA . GLY A 1 97 ? 33.238 17.540 -12.371 1.00 57.25 97 GLY A CA 1
ATOM 772 C C . GLY A 1 97 ? 33.518 16.578 -13.531 1.00 57.25 97 GLY A C 1
ATOM 773 O O . GLY A 1 97 ? 33.779 15.400 -13.298 1.00 57.25 97 GLY A O 1
ATOM 774 N N . ASP A 1 98 ? 33.504 17.070 -14.770 1.00 62.84 98 ASP A N 1
ATOM 775 C CA . ASP A 1 98 ? 33.360 16.202 -15.945 1.00 62.84 98 ASP A CA 1
ATOM 776 C C . ASP A 1 98 ? 34.703 15.724 -16.511 1.00 62.84 98 ASP A C 1
ATOM 778 O O . ASP A 1 98 ? 34.773 14.674 -17.141 1.00 62.84 98 ASP A O 1
ATOM 782 N N . ALA A 1 99 ? 35.802 16.426 -16.217 1.00 65.44 99 ALA A N 1
ATOM 783 C CA . ALA A 1 99 ? 37.129 16.098 -16.743 1.00 65.44 99 ALA A CA 1
ATOM 784 C C . ALA A 1 99 ? 37.657 14.738 -16.248 1.00 65.44 99 ALA A C 1
ATOM 786 O O . ALA A 1 99 ? 38.320 14.017 -16.992 1.00 65.44 99 ALA A O 1
ATOM 787 N N . ALA A 1 100 ? 37.348 14.361 -15.002 1.00 70.62 100 ALA A N 1
ATOM 788 C CA . ALA A 1 100 ? 37.787 13.088 -14.430 1.00 70.62 100 ALA A CA 1
ATOM 789 C C . ALA A 1 100 ? 37.053 11.894 -15.060 1.00 70.62 100 ALA A C 1
ATOM 791 O O . ALA A 1 100 ? 37.675 10.876 -15.359 1.00 70.62 100 ALA A O 1
ATOM 792 N N . LEU A 1 101 ? 35.747 12.035 -15.310 1.00 68.69 101 LEU A N 1
ATOM 793 C CA . LEU A 1 101 ? 34.958 11.025 -16.015 1.00 68.69 101 LEU A CA 1
ATOM 794 C C . LEU A 1 101 ? 35.364 10.947 -17.487 1.00 68.69 101 LEU A C 1
ATOM 796 O O . LEU A 1 101 ? 35.565 9.854 -18.003 1.00 68.69 101 LEU A O 1
ATOM 800 N N . GLN A 1 102 ? 35.569 12.087 -18.143 1.00 70.38 102 GLN A N 1
ATOM 801 C CA . GLN A 1 102 ? 35.971 12.139 -19.547 1.00 70.38 102 GLN A CA 1
ATOM 802 C C . GLN A 1 102 ? 37.358 11.514 -19.770 1.00 70.38 102 GLN A C 1
ATOM 804 O O . GLN A 1 102 ? 37.536 10.734 -20.703 1.00 70.38 102 GLN A O 1
ATOM 809 N N . SER A 1 103 ? 38.303 11.762 -18.857 1.00 74.88 103 SER A N 1
ATOM 810 C CA . SER A 1 103 ? 39.616 11.104 -18.835 1.00 74.88 103 SER A CA 1
ATOM 811 C C . SER A 1 103 ? 39.502 9.586 -18.639 1.00 74.88 103 SER A C 1
ATOM 813 O O . SER A 1 103 ? 40.142 8.815 -19.354 1.00 74.88 103 SER A O 1
ATOM 815 N N . LEU A 1 104 ? 38.621 9.135 -17.738 1.00 77.31 104 LEU A N 1
ATOM 816 C CA . LEU A 1 104 ? 38.374 7.711 -17.499 1.00 77.31 104 LEU A CA 1
ATOM 817 C C . LEU A 1 104 ? 37.783 7.016 -18.739 1.00 77.31 104 LEU A C 1
ATOM 819 O O . LEU A 1 104 ? 38.255 5.949 -19.127 1.00 77.31 104 LEU A O 1
ATOM 823 N N . LEU A 1 105 ? 36.790 7.626 -19.396 1.00 75.44 105 LEU A N 1
ATOM 824 C CA . LEU A 1 105 ? 36.214 7.099 -20.639 1.00 75.44 105 LEU A CA 1
ATOM 825 C C . LEU A 1 105 ? 37.252 7.042 -21.768 1.00 75.44 105 LEU A C 1
ATOM 827 O O . LEU A 1 105 ? 37.298 6.065 -22.514 1.00 75.44 105 LEU A O 1
ATOM 831 N N . GLN A 1 106 ? 38.120 8.051 -21.870 1.00 75.50 106 GLN A N 1
ATOM 832 C CA . GLN A 1 106 ? 39.182 8.074 -22.873 1.00 75.50 106 GLN A CA 1
ATOM 833 C C . GLN A 1 106 ? 40.226 6.978 -22.615 1.00 75.50 106 GLN A C 1
ATOM 835 O O . GLN A 1 106 ? 40.639 6.290 -23.554 1.00 75.50 106 GLN A O 1
ATOM 840 N N . GLN A 1 107 ? 40.586 6.753 -21.347 1.00 79.81 107 GLN A N 1
ATOM 841 C CA . GLN A 1 107 ? 41.506 5.694 -20.930 1.00 79.81 107 GLN A CA 1
ATOM 842 C C . GLN A 1 107 ? 40.977 4.297 -21.282 1.00 79.81 107 GLN A C 1
ATOM 844 O O . GLN A 1 107 ? 41.759 3.447 -21.703 1.00 79.81 107 GLN A O 1
ATOM 849 N N . TYR A 1 108 ? 39.669 4.058 -21.160 1.00 77.44 108 TYR A N 1
ATOM 850 C CA . TYR A 1 108 ? 39.056 2.749 -21.424 1.00 77.44 108 TYR A CA 1
ATOM 851 C C . TYR A 1 108 ? 38.416 2.611 -22.813 1.00 77.44 108 TYR A C 1
ATOM 853 O O . TYR A 1 108 ? 37.806 1.585 -23.101 1.00 77.44 108 TYR A O 1
ATOM 861 N N . SER A 1 109 ? 38.608 3.587 -23.705 1.00 71.81 109 SER A N 1
ATOM 862 C CA . SER A 1 109 ? 38.081 3.592 -25.083 1.00 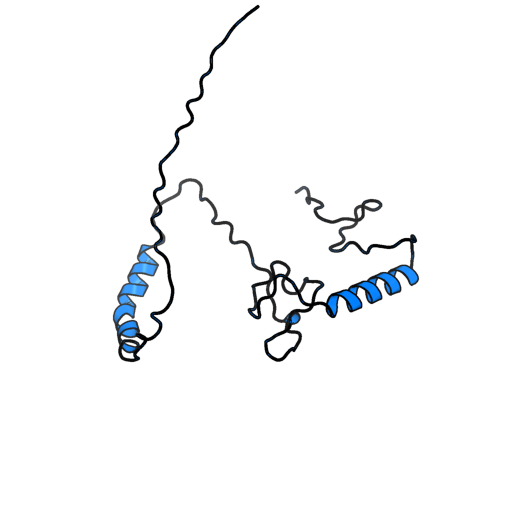71.81 109 SER A CA 1
ATOM 863 C C . SER A 1 109 ? 38.391 2.316 -25.884 1.00 71.81 109 SER A C 1
ATOM 865 O O . SER A 1 109 ? 37.574 1.863 -26.681 1.00 71.81 109 SER A O 1
ATOM 867 N N . HIS A 1 110 ? 39.537 1.680 -25.631 1.00 66.69 110 HIS A N 1
ATOM 868 C CA . HIS A 1 110 ? 39.954 0.437 -26.286 1.00 66.69 110 HIS A CA 1
ATOM 869 C C . HIS A 1 110 ? 39.239 -0.820 -25.760 1.00 66.69 110 HIS A C 1
ATOM 871 O O . HIS A 1 110 ? 39.177 -1.814 -26.479 1.00 66.69 110 HIS A O 1
ATOM 877 N N . LEU A 1 111 ? 38.678 -0.790 -24.544 1.00 61.47 111 LEU A N 1
ATOM 878 C CA . LEU A 1 111 ? 37.869 -1.897 -24.015 1.00 61.47 111 LEU A CA 1
ATOM 879 C C . LEU A 1 111 ? 36.478 -1.944 -24.663 1.00 61.47 111 LEU A C 1
ATOM 881 O O . LEU A 1 111 ? 35.910 -3.020 -24.820 1.00 61.47 111 LEU A O 1
ATOM 885 N N . PHE A 1 112 ? 35.952 -0.795 -25.094 1.00 53.66 112 PHE A N 1
ATOM 886 C CA . PHE A 1 112 ? 34.667 -0.705 -25.796 1.00 53.66 112 PHE 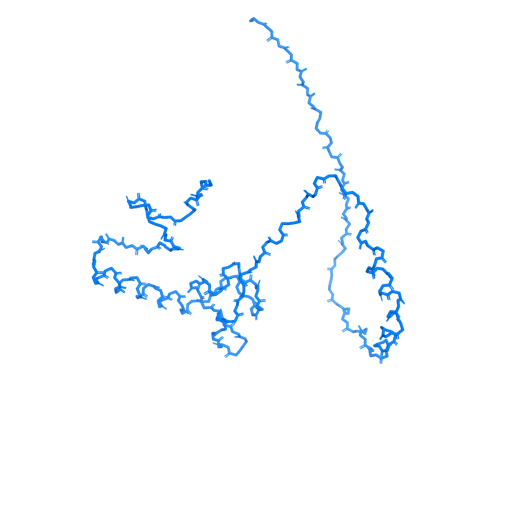A CA 1
ATOM 887 C C . PHE A 1 112 ? 34.747 -1.156 -27.259 1.00 53.66 112 PHE A C 1
ATOM 889 O O . PHE A 1 112 ? 33.749 -1.593 -27.819 1.00 53.66 112 PHE A O 1
ATOM 896 N N . ARG A 1 113 ? 35.947 -1.161 -27.852 1.00 53.97 113 ARG A N 1
ATOM 897 C CA . ARG A 1 113 ? 36.185 -1.682 -29.207 1.00 53.97 113 ARG A CA 1
ATOM 898 C C . ARG A 1 113 ? 36.185 -3.215 -29.286 1.00 53.97 113 ARG A C 1
ATOM 900 O O . ARG A 1 113 ? 36.291 -3.777 -30.369 1.00 53.97 113 ARG A O 1
ATOM 907 N N . PHE A 1 114 ? 36.089 -3.905 -28.147 1.00 42.91 114 PHE A N 1
ATOM 908 C CA . PHE A 1 114 ? 36.036 -5.368 -28.102 1.00 42.91 114 PHE A CA 1
ATOM 909 C C . PHE A 1 114 ? 34.608 -5.925 -28.252 1.00 42.91 114 PHE A C 1
ATOM 911 O O . PHE A 1 114 ? 34.448 -7.094 -28.587 1.00 42.91 114 PHE A O 1
ATOM 918 N N . PHE A 1 115 ? 33.568 -5.106 -28.051 1.00 37.97 115 PHE A N 1
ATOM 919 C CA . PHE A 1 115 ? 32.168 -5.516 -28.257 1.00 37.97 115 PHE A CA 1
ATOM 920 C C . PHE A 1 115 ? 31.650 -5.258 -29.683 1.00 37.97 115 PHE A C 1
ATOM 922 O O . PHE A 1 115 ? 30.594 -5.760 -30.047 1.00 37.97 115 PHE A O 1
ATOM 929 N N . GLU A 1 116 ? 32.410 -4.550 -30.520 1.00 42.75 116 GLU A N 1
ATOM 930 C CA . GLU A 1 116 ? 32.008 -4.107 -31.867 1.00 42.75 116 GLU A CA 1
ATOM 931 C C . GLU A 1 116 ? 32.051 -5.221 -32.943 1.00 42.75 116 GLU A C 1
ATOM 933 O O . GLU A 1 116 ? 31.912 -4.946 -34.128 1.00 42.75 116 GLU A O 1
ATOM 938 N N . VAL A 1 117 ? 32.245 -6.490 -32.550 1.00 45.06 117 VAL A N 1
ATOM 939 C CA . VAL A 1 117 ? 32.178 -7.665 -33.455 1.00 45.06 117 VAL A CA 1
ATOM 940 C C . VAL A 1 117 ? 30.981 -8.576 -33.127 1.00 45.06 117 VAL A C 1
ATOM 942 O O . VAL A 1 117 ? 30.905 -9.707 -33.595 1.00 45.06 117 VAL A O 1
ATOM 945 N N . ALA A 1 118 ? 30.013 -8.098 -32.343 1.00 42.94 118 ALA A N 1
ATOM 946 C CA . ALA A 1 118 ? 28.716 -8.756 -32.199 1.00 42.94 118 ALA A CA 1
ATOM 947 C C . ALA A 1 118 ? 27.611 -7.837 -32.739 1.00 42.94 118 ALA A C 1
ATOM 949 O O . ALA A 1 118 ? 27.017 -7.071 -31.993 1.00 42.94 118 ALA A O 1
ATOM 950 N N . ASP A 1 119 ? 27.438 -7.892 -34.060 1.00 48.34 119 ASP A N 1
ATOM 951 C CA . ASP A 1 119 ? 26.184 -7.806 -34.826 1.00 48.34 119 ASP A CA 1
ATOM 952 C C . ASP A 1 119 ? 24.920 -7.432 -34.013 1.00 48.34 119 ASP A C 1
ATOM 954 O O . ASP A 1 119 ? 24.287 -8.295 -33.401 1.00 48.34 119 ASP A O 1
ATOM 958 N N . TRP A 1 120 ? 24.571 -6.140 -33.972 1.00 46.72 120 TRP A N 1
ATOM 959 C CA . TRP A 1 120 ? 23.325 -5.612 -33.377 1.00 46.72 120 TRP A CA 1
ATOM 960 C C . TRP A 1 120 ? 22.535 -4.739 -34.375 1.00 46.72 120 TRP A C 1
ATOM 962 O O . TRP A 1 120 ? 21.772 -3.866 -33.968 1.00 46.72 120 TRP A O 1
ATOM 972 N N . ASP A 1 121 ? 22.682 -4.996 -35.679 1.00 40.31 121 ASP A N 1
ATOM 973 C CA . ASP A 1 121 ? 21.846 -4.415 -36.740 1.00 40.31 121 ASP A CA 1
ATOM 974 C C . ASP A 1 121 ? 20.732 -5.401 -37.141 1.00 40.31 121 ASP A C 1
ATOM 976 O O . ASP A 1 121 ? 20.764 -5.993 -38.216 1.00 40.31 121 ASP A O 1
ATOM 980 N N . ASP A 1 122 ? 19.745 -5.605 -36.261 1.00 40.38 122 ASP A N 1
ATOM 981 C CA . ASP A 1 122 ? 18.434 -6.165 -36.645 1.00 40.38 122 ASP A CA 1
ATOM 982 C C . ASP A 1 122 ? 17.340 -5.775 -35.633 1.00 40.38 122 ASP A C 1
ATOM 984 O O . ASP A 1 122 ? 16.850 -6.587 -34.849 1.00 40.38 122 ASP A O 1
ATOM 988 N N . PHE A 1 123 ? 16.968 -4.493 -35.605 1.00 34.84 123 PHE A N 1
ATOM 989 C CA . PHE A 1 123 ? 15.634 -4.078 -35.154 1.00 34.84 123 PHE A CA 1
ATOM 990 C C . PHE A 1 123 ? 15.233 -2.752 -35.819 1.00 34.84 123 PHE A C 1
ATOM 992 O O . PHE A 1 123 ? 14.977 -1.750 -35.158 1.00 34.84 123 PHE A O 1
ATOM 999 N N . ASP A 1 124 ? 15.185 -2.752 -37.151 1.00 44.59 124 ASP A N 1
ATOM 1000 C CA . ASP A 1 124 ? 14.403 -1.779 -37.916 1.00 44.59 124 ASP A CA 1
ATOM 1001 C C . ASP A 1 124 ? 13.000 -2.354 -38.133 1.00 44.59 124 ASP A C 1
ATOM 1003 O O . ASP A 1 124 ? 12.816 -3.206 -39.001 1.00 44.59 124 ASP A O 1
ATOM 1007 N N . LEU A 1 125 ? 12.001 -1.897 -37.365 1.00 44.78 125 LEU A N 1
ATOM 1008 C CA . LEU A 1 125 ? 10.600 -1.820 -37.813 1.00 44.78 125 LEU A CA 1
ATOM 1009 C C . LEU A 1 125 ? 9.708 -1.097 -36.785 1.00 44.78 125 LEU A C 1
ATOM 1011 O O . LEU A 1 125 ? 9.459 -1.618 -35.703 1.00 44.78 125 LEU A O 1
ATOM 1015 N N . VAL A 1 126 ? 9.154 0.043 -37.233 1.00 41.41 126 VAL A N 1
ATOM 1016 C CA . VAL A 1 126 ? 8.215 1.011 -36.609 1.00 41.41 126 VAL A CA 1
ATOM 1017 C C . VAL A 1 126 ? 8.875 2.059 -35.695 1.00 41.41 126 VAL A C 1
ATOM 1019 O O . VAL A 1 126 ? 9.582 1.714 -34.765 1.00 41.41 126 VAL A O 1
ATOM 1022 N N . GLY A 1 127 ? 8.717 3.373 -35.837 1.00 40.50 127 GLY A N 1
ATOM 1023 C CA . GLY A 1 127 ? 7.878 4.232 -36.665 1.00 40.50 127 GLY A CA 1
ATOM 1024 C C . GLY A 1 127 ? 7.852 5.617 -35.992 1.00 40.50 127 GLY A C 1
ATOM 1025 O O . GLY A 1 127 ? 7.793 5.699 -34.768 1.00 40.50 127 GLY A O 1
ATOM 1026 N N . ASP A 1 128 ? 7.887 6.660 -36.816 1.00 36.62 128 ASP A N 1
ATOM 1027 C CA . ASP A 1 128 ? 7.571 8.069 -36.543 1.00 36.62 128 ASP A CA 1
ATOM 1028 C C . ASP A 1 128 ? 8.662 9.028 -36.013 1.00 36.62 128 ASP A C 1
ATOM 1030 O O . ASP A 1 128 ? 9.233 8.928 -34.929 1.00 36.62 128 ASP A O 1
ATOM 1034 N N . SER A 1 129 ? 8.885 10.018 -36.878 1.00 52.66 129 SER A N 1
ATOM 1035 C CA . SER A 1 129 ? 9.683 11.234 -36.798 1.00 52.66 129 SER A CA 1
ATOM 1036 C C . SER A 1 129 ? 9.317 12.129 -35.613 1.00 52.66 129 SER A C 1
ATOM 1038 O O . SER A 1 129 ? 8.181 12.595 -35.514 1.00 52.66 129 SER A O 1
ATOM 1040 N N . TYR A 1 130 ? 10.301 12.458 -34.778 1.00 54.16 130 TYR A N 1
ATOM 1041 C CA . TYR A 1 130 ? 10.231 13.610 -33.885 1.00 54.16 130 TYR A CA 1
ATOM 1042 C C . TYR A 1 130 ? 10.771 14.834 -34.640 1.00 54.16 130 TYR A C 1
ATOM 1044 O O . TYR A 1 130 ? 11.973 14.986 -34.829 1.00 54.16 130 TYR A O 1
ATOM 1052 N N . ASP A 1 131 ? 9.873 15.694 -35.106 1.00 46.97 131 ASP A N 1
ATOM 1053 C CA . ASP A 1 131 ? 10.207 17.077 -35.447 1.00 46.97 131 ASP A CA 1
ATOM 1054 C C . ASP A 1 131 ? 9.727 17.911 -34.256 1.00 46.97 131 ASP A C 1
ATOM 1056 O O . ASP A 1 131 ? 8.526 18.047 -34.019 1.00 46.97 131 ASP A O 1
ATOM 1060 N N . SER A 1 132 ? 10.666 18.314 -33.401 1.00 54.53 132 SER A N 1
ATOM 1061 C CA . SER A 1 132 ? 10.389 19.102 -32.199 1.00 54.53 132 SER A CA 1
ATOM 1062 C C . SER A 1 132 ? 10.744 20.550 -32.517 1.00 54.53 132 SER A C 1
ATOM 1064 O O . SER A 1 132 ? 11.876 20.976 -32.302 1.00 54.53 132 SER A O 1
ATOM 1066 N N . ASP A 1 133 ? 9.782 21.271 -33.086 1.00 47.69 133 ASP A N 1
ATOM 1067 C CA . ASP A 1 133 ? 9.826 22.723 -33.259 1.00 47.69 133 ASP A CA 1
ATOM 1068 C C . ASP A 1 133 ? 9.356 23.362 -31.936 1.00 47.69 133 ASP A C 1
ATOM 1070 O O . ASP A 1 133 ? 8.159 23.465 -31.662 1.00 47.69 133 ASP A O 1
ATOM 1074 N N . ASP A 1 134 ? 10.305 23.669 -31.047 1.00 52.88 134 ASP A N 1
ATOM 1075 C CA . ASP A 1 134 ? 10.077 24.463 -29.832 1.00 52.88 134 ASP A CA 1
ATOM 1076 C C . ASP A 1 134 ? 10.155 25.947 -30.231 1.00 52.88 134 ASP A C 1
ATOM 1078 O O . ASP A 1 134 ? 11.229 26.549 -30.261 1.00 52.88 134 ASP A O 1
ATOM 1082 N N . SER A 1 135 ? 9.017 26.538 -30.601 1.00 52.50 135 SER A N 1
ATOM 1083 C CA . SER A 1 135 ? 8.905 27.986 -30.781 1.00 52.50 135 SER A CA 1
ATOM 1084 C C . SER A 1 135 ? 8.594 28.650 -29.435 1.00 52.50 135 SER A C 1
ATOM 1086 O O . SER A 1 135 ? 7.502 28.471 -28.890 1.00 52.50 135 SER A O 1
ATOM 1088 N N . ASP A 1 136 ? 9.550 29.426 -28.923 1.00 48.06 136 ASP A N 1
ATOM 1089 C CA . ASP A 1 136 ? 9.440 30.245 -27.713 1.00 48.06 136 ASP A CA 1
ATOM 1090 C C . ASP A 1 136 ? 8.303 31.283 -27.845 1.00 48.06 136 ASP A C 1
ATOM 1092 O O . ASP A 1 136 ? 8.409 32.264 -28.582 1.00 48.06 136 ASP A O 1
ATOM 1096 N N . TYR A 1 137 ? 7.195 31.076 -27.127 1.00 55.97 137 TYR A N 1
ATOM 1097 C CA . TYR A 1 137 ? 6.142 32.082 -26.964 1.00 55.97 137 TYR A CA 1
ATOM 1098 C C . TYR A 1 137 ? 6.465 32.970 -25.751 1.00 55.97 137 TYR A C 1
ATOM 1100 O O . TYR A 1 137 ? 6.152 32.612 -24.615 1.00 55.97 137 TYR A O 1
ATOM 1108 N N . ASP A 1 138 ? 7.074 34.134 -25.993 1.00 50.50 138 ASP A N 1
ATOM 1109 C CA . ASP A 1 138 ? 7.207 35.214 -25.005 1.00 50.50 138 ASP A CA 1
ATOM 1110 C C . ASP A 1 138 ? 5.832 35.870 -24.773 1.00 50.50 138 ASP A C 1
ATOM 1112 O O . ASP A 1 138 ? 5.285 36.539 -25.652 1.00 50.50 138 ASP A O 1
ATOM 1116 N N . PHE A 1 139 ? 5.252 35.670 -23.588 1.00 52.09 139 PHE A N 1
ATOM 1117 C CA . PHE A 1 139 ? 4.082 36.422 -23.134 1.00 52.09 139 PHE A CA 1
ATOM 1118 C C . PHE A 1 139 ? 4.571 37.749 -22.544 1.00 52.09 139 PHE A C 1
ATOM 1120 O O . PHE A 1 139 ? 5.220 37.765 -21.499 1.00 52.09 139 PHE A O 1
ATOM 1127 N N . SER A 1 140 ? 4.304 38.851 -23.238 1.00 51.47 140 SER A N 1
ATOM 1128 C CA . SER A 1 140 ? 4.570 40.207 -22.763 1.00 51.47 140 SER A CA 1
ATOM 1129 C C . SER A 1 140 ? 3.625 40.570 -21.612 1.00 51.47 140 SER A C 1
ATOM 1131 O O . SER A 1 140 ? 2.407 40.481 -21.750 1.00 51.47 140 SER A O 1
ATOM 1133 N N . ASP A 1 141 ? 4.212 40.957 -20.478 1.00 56.25 141 ASP A N 1
ATOM 1134 C CA . ASP A 1 141 ? 3.545 41.586 -19.333 1.00 56.25 141 ASP A CA 1
ATOM 1135 C C . ASP A 1 141 ? 3.150 43.018 -19.741 1.00 56.25 141 ASP A C 1
ATOM 1137 O O . ASP A 1 141 ? 4.016 43.882 -19.893 1.00 56.25 141 ASP A O 1
ATOM 1141 N N . ASP A 1 142 ? 1.861 43.255 -19.985 1.00 57.72 142 ASP A N 1
ATOM 1142 C CA . ASP A 1 142 ? 1.298 44.600 -20.128 1.00 57.72 142 ASP A CA 1
ATOM 1143 C C . ASP A 1 142 ? 0.755 45.046 -18.760 1.00 57.72 142 ASP A C 1
ATOM 1145 O O . ASP A 1 142 ? -0.394 44.780 -18.396 1.00 57.72 142 ASP A O 1
ATOM 1149 N N . ASP A 1 143 ? 1.616 45.715 -17.991 1.00 54.31 143 ASP A N 1
ATOM 1150 C CA . ASP A 1 143 ? 1.209 46.631 -16.928 1.00 54.31 143 ASP A CA 1
ATOM 1151 C C . ASP A 1 143 ? 0.578 47.869 -17.583 1.00 54.31 143 ASP A C 1
ATOM 1153 O O . ASP A 1 143 ? 1.292 48.678 -18.176 1.00 54.31 143 ASP A O 1
ATOM 1157 N N . ASP A 1 144 ? -0.733 48.071 -17.427 1.00 57.88 144 ASP A N 1
ATOM 1158 C CA . ASP A 1 144 ? -1.321 49.396 -17.629 1.00 57.88 144 ASP A CA 1
ATOM 1159 C C . ASP A 1 144 ? -2.335 49.747 -16.533 1.00 57.88 144 ASP A C 1
ATOM 1161 O O . ASP A 1 144 ? -3.275 49.014 -16.212 1.00 57.88 144 ASP A O 1
ATOM 1165 N N . TYR A 1 145 ? -2.054 50.897 -15.926 1.00 65.31 145 TYR A N 1
ATOM 1166 C CA . TYR A 1 145 ? -2.832 51.606 -14.922 1.00 65.31 145 TYR A CA 1
ATOM 1167 C C . TYR A 1 145 ? -4.201 52.028 -15.477 1.00 65.31 145 TYR A C 1
ATOM 1169 O O . TYR A 1 145 ? -4.279 52.470 -16.616 1.00 65.31 145 TYR A O 1
ATOM 1177 N N . ASP A 1 146 ? -5.230 52.096 -14.623 1.00 54.75 146 ASP A N 1
ATOM 1178 C CA . ASP A 1 146 ? -5.912 53.386 -14.474 1.00 54.75 146 ASP A CA 1
ATOM 1179 C C . ASP A 1 146 ? -6.625 53.564 -13.127 1.00 54.75 146 ASP A C 1
ATOM 1181 O O . ASP A 1 146 ? -7.039 52.609 -12.463 1.00 54.75 146 ASP A O 1
ATOM 1185 N N . SER A 1 147 ? -6.677 54.835 -12.739 1.00 62.81 147 SER A N 1
ATOM 1186 C CA . SER A 1 147 ? -7.131 55.419 -11.479 1.00 62.81 147 SER A CA 1
ATOM 1187 C C . SER A 1 147 ? -8.576 55.940 -11.583 1.00 62.81 147 SER A C 1
ATOM 1189 O O . SER A 1 147 ? -9.016 56.313 -12.665 1.00 62.81 147 SER A O 1
ATOM 1191 N N . ASP A 1 148 ? -9.220 56.043 -10.410 1.00 54.88 148 ASP A N 1
ATOM 1192 C CA . ASP A 1 148 ? -10.525 56.660 -10.056 1.00 54.88 148 ASP A CA 1
ATOM 1193 C C . ASP A 1 148 ? -11.842 55.979 -10.490 1.00 54.88 148 ASP A C 1
ATOM 1195 O O . ASP A 1 148 ? -12.271 56.077 -11.662 1.00 54.88 148 ASP A O 1
#

Sequence (148 aa):
MEVEVIRACPACRLPSDFIVPSLLFCTGEEKRKVVEAYKSHLALRECKYFNGLIGSCPFGPRCFYAHRDAEGRDIKHLDRPKRSTKPRHGRNGRHGGDAALQSLLQQYSHLFRFFEVADWDDFDLVGDSYDSDDSDYDFSDDDDYDSD

Organism: NCBI:txid2077276

Foldseek 3Di:
DPPPLVAADPVPSHRDPDDQDDPDDDDDPVVVVSVVVVLVVQQDAADPQAPQDAQRAQCQLNDSHFRQHPVGDGPSVVHDHNPPPPVPPDDDDDDDPCPVVVVVCVVCVVVVVVCVPDDPPPDDDDDDDDPDPPDDDDDDDDDDDDDD